Protein AF-D1QS39-F1 (afdb_monomer_lite)

Structure (mmCIF, N/CA/C/O backbone):
data_AF-D1QS39-F1
#
_entry.id   AF-D1QS39-F1
#
loop_
_atom_site.group_PDB
_atom_site.id
_atom_site.type_symbol
_atom_site.label_atom_id
_atom_site.label_alt_id
_atom_site.label_comp_id
_atom_site.label_asym_id
_atom_site.label_entity_id
_atom_site.label_seq_id
_atom_site.pdbx_PDB_ins_code
_atom_site.Cartn_x
_atom_site.Cartn_y
_atom_site.Cartn_z
_atom_site.occupancy
_atom_site.B_iso_or_equiv
_atom_site.auth_seq_id
_atom_site.auth_comp_id
_atom_site.auth_asym_id
_atom_site.auth_atom_id
_atom_site.pdbx_PDB_model_num
ATOM 1 N N . MET A 1 1 ? -7.780 5.036 6.860 1.00 96.81 1 MET A N 1
ATOM 2 C CA . MET A 1 1 ? -7.969 4.711 5.436 1.00 96.81 1 MET A CA 1
ATOM 3 C C . MET A 1 1 ? -9.449 4.777 5.094 1.00 96.81 1 MET A C 1
ATOM 5 O O . MET A 1 1 ? -10.276 4.464 5.943 1.00 96.81 1 MET A O 1
ATOM 9 N N . LYS A 1 2 ? -9.779 5.221 3.879 1.00 97.50 2 LYS A N 1
ATOM 10 C CA . LYS A 1 2 ? -11.139 5.132 3.326 1.00 97.50 2 LYS A CA 1
ATOM 11 C C . LYS A 1 2 ? -11.278 3.816 2.555 1.00 97.50 2 LYS A C 1
ATOM 13 O O . LYS A 1 2 ? -10.261 3.265 2.140 1.00 97.50 2 LYS A O 1
ATOM 18 N N . VAL A 1 3 ? -12.511 3.352 2.348 1.00 98.31 3 VAL A N 1
ATOM 19 C CA . VAL A 1 3 ? -12.786 2.278 1.378 1.00 98.31 3 VAL A CA 1
ATOM 20 C C . VAL A 1 3 ? -12.295 2.725 0.003 1.00 98.31 3 VAL A C 1
ATOM 22 O O . VAL A 1 3 ? -12.525 3.872 -0.387 1.00 98.31 3 VAL A O 1
ATOM 25 N N . GLY A 1 4 ? -11.611 1.835 -0.711 1.00 98.25 4 GLY A N 1
ATOM 26 C CA . GLY A 1 4 ? -11.048 2.132 -2.023 1.00 98.25 4 GLY A CA 1
ATOM 27 C C . GLY A 1 4 ? -9.748 1.387 -2.287 1.00 98.25 4 GLY A C 1
ATOM 28 O O . GLY A 1 4 ? -9.500 0.319 -1.730 1.00 98.25 4 GLY A O 1
ATOM 29 N N . GLU A 1 5 ? -8.930 1.962 -3.158 1.00 97.69 5 GLU A N 1
ATOM 30 C CA . GLU A 1 5 ? -7.658 1.384 -3.580 1.00 97.69 5 GLU A CA 1
ATOM 31 C C . GLU A 1 5 ? -6.485 2.024 -2.835 1.00 97.69 5 GLU A C 1
ATOM 33 O O . GLU A 1 5 ? -6.495 3.221 -2.539 1.00 97.69 5 GLU A O 1
ATOM 38 N N . LEU A 1 6 ? -5.447 1.233 -2.579 1.00 97.12 6 LEU A N 1
ATOM 39 C CA . LEU A 1 6 ? -4.209 1.690 -1.965 1.00 97.12 6 LEU A CA 1
ATOM 40 C C . LEU A 1 6 ? -3.004 1.237 -2.796 1.00 97.12 6 LEU A C 1
ATOM 42 O O . LEU A 1 6 ? -2.878 0.066 -3.150 1.00 97.12 6 LEU A O 1
ATOM 46 N N . LYS A 1 7 ? -2.121 2.195 -3.078 1.00 96.56 7 LYS A N 1
ATOM 47 C CA . LYS A 1 7 ? -0.724 2.043 -3.508 1.00 96.56 7 LYS A CA 1
ATOM 48 C C . LYS A 1 7 ? 0.027 3.324 -3.133 1.00 96.56 7 LYS A C 1
ATOM 50 O O . LYS A 1 7 ? -0.609 4.355 -2.903 1.00 96.56 7 LYS A O 1
ATOM 55 N N . PHE A 1 8 ? 1.355 3.284 -3.082 1.00 95.19 8 PHE A N 1
ATOM 56 C CA . PHE A 1 8 ? 2.167 4.427 -2.647 1.00 95.19 8 PHE A CA 1
ATOM 57 C C . PHE A 1 8 ? 3.127 4.890 -3.736 1.00 95.19 8 PHE A C 1
ATOM 59 O O . PHE A 1 8 ? 3.632 4.087 -4.519 1.00 95.19 8 PHE A O 1
ATOM 66 N N . THR A 1 9 ? 3.431 6.185 -3.754 1.00 95.56 9 THR A N 1
ATOM 67 C CA . THR A 1 9 ? 4.586 6.702 -4.488 1.00 95.56 9 THR A CA 1
ATOM 68 C C . THR A 1 9 ? 5.827 6.639 -3.590 1.00 95.56 9 THR A C 1
ATOM 70 O O . THR A 1 9 ? 5.729 6.908 -2.392 1.00 95.56 9 THR A O 1
ATOM 73 N N . PRO A 1 10 ? 7.012 6.318 -4.132 1.00 92.56 10 PRO A N 1
ATOM 74 C CA . PRO A 1 10 ? 8.261 6.326 -3.373 1.00 92.56 10 PRO A CA 1
ATOM 75 C C . PRO A 1 10 ? 8.785 7.743 -3.110 1.00 92.56 10 PRO A C 1
ATOM 77 O O . PRO A 1 10 ? 9.691 7.934 -2.304 1.00 92.56 10 PRO A O 1
ATOM 80 N N . ASN A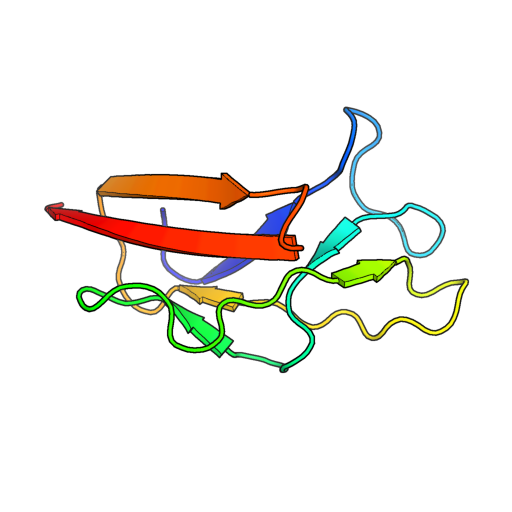 1 11 ? 8.240 8.744 -3.803 1.00 91.75 11 ASN A N 1
ATOM 81 C CA . ASN A 1 11 ? 8.639 10.142 -3.719 1.00 91.75 11 ASN A CA 1
ATOM 82 C C . ASN A 1 11 ? 7.422 11.067 -3.942 1.00 91.75 11 ASN A C 1
ATOM 84 O O . ASN A 1 11 ? 6.286 10.614 -4.102 1.00 91.75 11 ASN A O 1
ATOM 88 N N . LYS A 1 12 ? 7.658 12.383 -3.958 1.00 92.94 12 LYS A N 1
ATOM 89 C CA . LYS A 1 12 ? 6.615 13.409 -4.136 1.00 92.94 12 LYS A CA 1
ATOM 90 C C . LYS A 1 12 ? 6.207 13.643 -5.598 1.00 92.94 12 LYS A C 1
ATOM 92 O O . LYS A 1 12 ? 5.488 14.595 -5.876 1.00 92.94 12 LYS A O 1
ATOM 97 N N . GLU A 1 13 ? 6.648 12.810 -6.538 1.00 92.62 13 GLU A N 1
ATOM 98 C CA . GLU A 1 13 ? 6.416 13.046 -7.968 1.00 92.62 13 GLU A CA 1
ATOM 99 C C . GLU A 1 13 ? 5.031 12.583 -8.445 1.00 92.62 13 GLU A C 1
ATOM 101 O O . GLU A 1 13 ? 4.643 12.898 -9.569 1.00 92.62 13 GLU A O 1
ATOM 106 N N . GLY A 1 14 ? 4.262 11.869 -7.623 1.00 93.25 14 GLY A N 1
ATOM 107 C CA . GLY A 1 14 ? 2.900 11.444 -7.963 1.00 93.25 14 GLY A CA 1
ATOM 108 C C . GLY A 1 14 ? 2.829 10.187 -8.843 1.00 93.25 14 GLY A C 1
ATOM 109 O O . GLY A 1 14 ? 3.816 9.479 -9.038 1.00 93.25 14 GLY A O 1
ATOM 110 N N . PHE A 1 15 ? 1.631 9.894 -9.358 1.00 94.25 15 PHE A N 1
ATOM 111 C CA . PHE A 1 15 ? 1.334 8.673 -10.116 1.00 94.25 15 PHE A CA 1
ATOM 112 C C . PHE A 1 15 ? 1.335 8.926 -11.631 1.00 94.25 15 PHE A C 1
ATOM 114 O O . PHE A 1 15 ? 0.588 9.767 -12.123 1.00 94.25 15 PHE A O 1
ATOM 121 N N . SER A 1 16 ? 2.144 8.172 -12.377 1.00 95.38 16 SER A N 1
ATOM 122 C CA . SER A 1 16 ? 2.091 8.071 -13.843 1.00 95.38 16 SER A CA 1
ATOM 123 C C . SER A 1 16 ? 2.681 6.736 -14.288 1.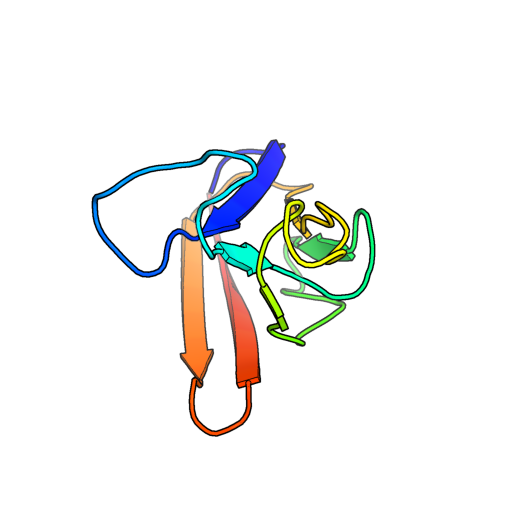00 95.38 16 SER A C 1
ATOM 125 O O . SER A 1 16 ? 3.520 6.191 -13.574 1.00 95.38 16 SER A O 1
ATOM 127 N N . ALA A 1 17 ? 2.309 6.242 -15.472 1.00 94.62 17 ALA A N 1
ATOM 128 C CA . ALA A 1 17 ? 2.768 4.948 -15.997 1.00 94.62 17 ALA A CA 1
ATOM 129 C C . ALA A 1 17 ? 4.305 4.790 -16.026 1.00 94.62 17 ALA A C 1
ATOM 131 O O . ALA A 1 17 ? 4.839 3.689 -15.908 1.00 94.62 17 ALA A O 1
ATOM 132 N N . SER A 1 18 ? 5.036 5.899 -16.162 1.00 95.62 18 SER A N 1
ATOM 133 C CA . SER A 1 18 ? 6.502 5.941 -16.164 1.00 95.62 18 SER A CA 1
ATOM 134 C C . SER A 1 18 ? 7.153 5.989 -14.776 1.00 95.62 18 SER A C 1
ATOM 136 O O . SER A 1 18 ? 8.353 5.734 -14.672 1.00 95.62 18 SER A O 1
ATOM 138 N N . LYS A 1 19 ? 6.404 6.311 -13.715 1.00 95.88 19 LYS A N 1
ATOM 139 C CA . LYS A 1 19 ? 6.936 6.510 -12.360 1.00 95.88 19 LYS A CA 1
ATOM 140 C C . LYS A 1 19 ? 6.834 5.236 -11.524 1.00 95.88 19 LYS A C 1
ATOM 142 O O . LYS A 1 19 ? 5.862 4.497 -11.669 1.00 95.88 19 LYS A O 1
ATOM 147 N N . PRO A 1 20 ? 7.814 4.975 -10.647 1.00 95.44 20 PRO A N 1
ATOM 148 C CA . PRO A 1 20 ? 7.767 3.823 -9.761 1.00 95.44 20 PRO A CA 1
ATOM 149 C C . PRO A 1 20 ? 6.700 3.980 -8.673 1.00 95.44 20 PRO A C 1
ATOM 151 O O . PRO A 1 20 ? 6.451 5.089 -8.197 1.00 95.44 20 PRO A O 1
ATOM 154 N N . TRP A 1 21 ? 6.138 2.860 -8.224 1.00 96.31 21 TRP A N 1
ATOM 155 C CA . TRP A 1 21 ? 5.194 2.763 -7.108 1.00 96.31 21 TRP A CA 1
ATOM 156 C C . TRP A 1 21 ? 5.574 1.621 -6.168 1.00 96.31 21 TRP A C 1
ATOM 158 O O . TRP A 1 21 ? 6.255 0.684 -6.578 1.00 96.31 21 TRP A O 1
ATOM 168 N N . PHE A 1 22 ? 5.079 1.684 -4.932 1.00 96.88 22 PHE A N 1
ATOM 169 C CA . PHE A 1 22 ? 4.981 0.537 -4.033 1.00 96.88 22 PHE A CA 1
ATOM 170 C C . PHE A 1 22 ? 3.558 -0.015 -4.084 1.00 96.88 22 PHE A C 1
ATOM 172 O O . PHE A 1 22 ? 2.595 0.693 -3.760 1.00 96.88 22 PHE A O 1
ATOM 179 N N . LEU A 1 23 ? 3.437 -1.263 -4.523 1.00 97.25 23 LEU A N 1
ATOM 180 C CA . LEU A 1 23 ? 2.174 -1.921 -4.848 1.00 97.25 23 LEU A CA 1
ATOM 181 C C . LEU A 1 23 ? 2.202 -3.400 -4.437 1.00 97.25 23 LEU A C 1
ATOM 183 O O . LEU A 1 23 ? 3.259 -3.907 -4.076 1.00 97.25 23 LEU A O 1
ATOM 187 N N . THR A 1 24 ? 1.065 -4.092 -4.486 1.00 97.69 24 THR A N 1
ATOM 188 C CA . THR A 1 24 ? 1.009 -5.544 -4.229 1.00 97.69 24 THR A CA 1
ATOM 189 C C . THR A 1 24 ? 1.170 -6.324 -5.519 1.00 97.69 24 THR A C 1
ATOM 191 O O . THR A 1 24 ? 0.633 -5.953 -6.557 1.00 97.69 24 THR A O 1
ATOM 194 N N . LYS A 1 25 ? 1.823 -7.478 -5.467 1.00 96.12 25 LYS A N 1
ATOM 195 C CA . LYS A 1 25 ? 1.865 -8.426 -6.579 1.00 96.12 25 LYS A CA 1
ATOM 196 C C . LYS A 1 25 ? 0.481 -8.949 -6.963 1.00 96.12 25 LYS A C 1
ATOM 198 O O . LYS A 1 25 ? 0.308 -9.343 -8.113 1.00 96.12 25 LYS A O 1
ATOM 203 N N . THR A 1 26 ? -0.499 -8.943 -6.058 1.00 97.56 26 THR A N 1
ATOM 204 C CA . THR A 1 26 ? -1.821 -9.551 -6.279 1.00 97.56 26 THR A CA 1
ATOM 205 C C . THR A 1 26 ? -2.905 -8.494 -6.479 1.00 97.56 26 THR A C 1
ATOM 207 O O . THR A 1 26 ? -3.182 -7.694 -5.589 1.00 97.56 26 THR A O 1
ATOM 210 N N . ALA A 1 27 ? -3.570 -8.507 -7.638 1.00 97.75 27 ALA A N 1
ATOM 211 C CA . ALA A 1 27 ? -4.679 -7.596 -7.920 1.00 97.75 27 ALA A CA 1
ATOM 212 C C . ALA A 1 27 ? -5.804 -7.729 -6.878 1.00 97.75 27 ALA A C 1
ATOM 214 O O . ALA A 1 27 ? -6.246 -8.837 -6.576 1.00 97.75 27 ALA A O 1
ATOM 215 N N . ASN A 1 28 ? -6.306 -6.596 -6.378 1.00 97.62 28 ASN A N 1
ATOM 216 C CA . ASN A 1 28 ? -7.402 -6.521 -5.407 1.00 97.62 28 ASN A CA 1
ATOM 217 C C . ASN A 1 28 ? -7.129 -7.228 -4.066 1.00 97.62 28 ASN A C 1
ATOM 219 O O . ASN A 1 28 ? -8.082 -7.613 -3.384 1.00 97.62 28 ASN A O 1
ATOM 223 N N . ALA A 1 29 ? -5.862 -7.388 -3.664 1.00 97.75 29 ALA A N 1
ATOM 224 C CA . ALA A 1 29 ? -5.515 -7.940 -2.356 1.00 97.75 29 ALA A CA 1
ATOM 225 C C . ALA A 1 29 ? -6.218 -7.173 -1.226 1.00 97.75 29 ALA A C 1
ATOM 227 O O . ALA A 1 29 ? -6.191 -5.944 -1.185 1.00 97.75 29 ALA A O 1
ATOM 228 N N . VAL A 1 30 ? -6.863 -7.887 -0.307 1.00 98.38 30 VAL A N 1
ATOM 229 C CA . VAL A 1 30 ? -7.753 -7.266 0.681 1.00 98.38 30 VAL A CA 1
ATOM 230 C C . VAL A 1 30 ? -6.970 -6.648 1.839 1.00 98.38 30 VAL A C 1
ATOM 232 O O . VAL A 1 30 ? -6.020 -7.244 2.356 1.00 98.38 30 VAL A O 1
ATOM 235 N N . ILE A 1 31 ? -7.421 -5.464 2.261 1.00 98.50 31 ILE A N 1
ATOM 236 C CA . ILE A 1 31 ? -7.161 -4.909 3.589 1.00 98.50 31 ILE A CA 1
ATOM 237 C C . ILE A 1 31 ? -8.506 -4.662 4.280 1.00 98.50 31 ILE A C 1
ATOM 239 O O . ILE A 1 31 ? -9.341 -3.910 3.770 1.00 98.50 31 ILE A O 1
ATOM 243 N N . ASP A 1 32 ? -8.711 -5.275 5.441 1.00 98.31 32 ASP A N 1
ATOM 244 C CA . ASP A 1 32 ? -9.926 -5.132 6.246 1.00 98.31 32 ASP A CA 1
ATOM 245 C C . ASP A 1 32 ? -9.596 -4.996 7.743 1.00 98.31 32 ASP A C 1
ATOM 247 O O . ASP A 1 32 ? -8.496 -4.580 8.108 1.00 98.31 32 ASP A O 1
ATOM 251 N N . ILE A 1 33 ? -10.555 -5.266 8.632 1.00 98.12 33 ILE A N 1
ATOM 252 C CA . ILE A 1 33 ? -10.340 -5.181 10.086 1.00 98.12 33 ILE A CA 1
ATOM 253 C C . ILE A 1 33 ? -9.343 -6.220 10.627 1.00 98.12 33 ILE A C 1
ATOM 255 O O . ILE A 1 33 ? -8.794 -6.023 11.707 1.00 98.12 33 ILE A O 1
ATOM 259 N N . HIS A 1 34 ? -9.095 -7.305 9.894 1.00 98.19 34 HIS A N 1
ATOM 260 C CA . HIS A 1 34 ? -8.134 -8.357 10.223 1.00 98.19 34 HIS A CA 1
ATOM 261 C C . HIS A 1 34 ? -6.721 -8.049 9.707 1.00 98.19 34 HIS A C 1
ATOM 263 O O . HIS A 1 34 ? -5.794 -8.817 9.956 1.00 98.19 34 HIS A O 1
ATOM 269 N N . GLY A 1 35 ? -6.536 -6.912 9.031 1.00 97.25 35 GLY A N 1
ATOM 270 C CA . GLY A 1 35 ? -5.254 -6.465 8.509 1.00 97.25 3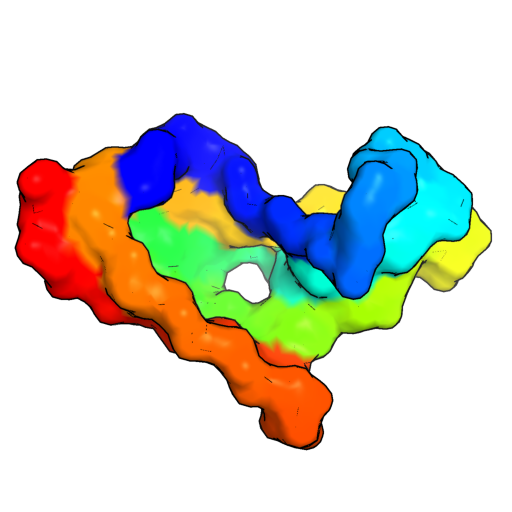5 GLY A CA 1
ATOM 271 C C . GLY A 1 35 ? -5.125 -6.713 7.013 1.00 97.25 35 GLY A C 1
ATOM 272 O O . GLY A 1 35 ? -6.079 -6.525 6.261 1.00 97.25 35 GLY A O 1
ATOM 273 N N . ILE A 1 36 ? -3.918 -7.062 6.571 1.00 97.69 36 ILE A N 1
ATOM 274 C CA . ILE A 1 36 ? -3.570 -7.237 5.158 1.00 97.69 36 ILE A CA 1
ATOM 275 C C . ILE A 1 36 ? -3.401 -8.721 4.820 1.00 97.69 36 ILE A C 1
ATOM 277 O O . ILE A 1 36 ? -2.674 -9.435 5.504 1.00 97.69 36 ILE A O 1
ATOM 281 N N . PHE A 1 37 ? -4.068 -9.183 3.761 1.00 96.88 37 PHE A N 1
ATOM 282 C CA . PHE A 1 37 ? -4.064 -10.602 3.372 1.00 96.88 37 PHE A CA 1
ATOM 283 C C . PHE A 1 37 ? -2.895 -10.978 2.460 1.00 96.88 37 PHE A C 1
ATOM 285 O O . PHE A 1 37 ? -2.471 -12.130 2.442 1.00 96.88 37 PHE A O 1
ATOM 292 N N . VAL A 1 38 ? -2.380 -10.011 1.697 1.00 98.00 38 VAL A N 1
ATOM 293 C CA . VAL A 1 38 ? -1.194 -10.184 0.853 1.00 98.00 38 VAL A CA 1
ATOM 294 C C . VAL A 1 38 ? -0.207 -9.089 1.222 1.00 98.00 38 VAL A C 1
ATOM 296 O O . VAL A 1 38 ? -0.432 -7.915 0.925 1.00 98.00 38 VAL A O 1
ATOM 299 N N . ASP A 1 39 ? 0.842 -9.484 1.936 1.00 97.81 39 ASP A N 1
ATOM 300 C CA . ASP A 1 39 ? 1.762 -8.580 2.623 1.00 97.81 39 ASP A CA 1
ATOM 301 C C . ASP A 1 39 ? 2.954 -8.152 1.767 1.00 97.81 39 ASP A C 1
ATOM 303 O O . ASP A 1 39 ? 3.834 -7.468 2.272 1.00 97.81 39 ASP A O 1
ATOM 307 N N . ASP A 1 40 ? 3.008 -8.537 0.496 1.00 97.69 40 ASP A N 1
ATOM 308 C CA . ASP A 1 40 ? 4.152 -8.294 -0.373 1.00 97.69 40 ASP A CA 1
ATOM 309 C C . ASP A 1 40 ? 4.214 -6.845 -0.878 1.00 97.69 40 ASP A C 1
ATOM 311 O O . ASP A 1 40 ? 3.192 -6.238 -1.186 1.00 97.69 40 ASP A O 1
ATOM 315 N N . ILE A 1 41 ? 5.421 -6.300 -1.019 1.00 97.31 41 ILE A N 1
ATOM 316 C CA . ILE A 1 41 ? 5.650 -5.020 -1.691 1.00 97.31 41 ILE A CA 1
ATOM 317 C C . ILE A 1 41 ? 6.468 -5.240 -2.959 1.00 97.31 41 ILE A C 1
ATOM 319 O O . ILE A 1 41 ? 7.621 -5.675 -2.932 1.00 97.31 41 ILE A O 1
ATOM 323 N N . VAL A 1 42 ? 5.891 -4.824 -4.079 1.00 96.81 42 VAL A N 1
ATOM 324 C CA . VAL A 1 42 ? 6.553 -4.690 -5.372 1.00 96.81 42 VAL A CA 1
ATOM 325 C C . VAL A 1 42 ? 6.920 -3.228 -5.596 1.00 96.81 42 VAL A C 1
ATOM 327 O O . VAL A 1 42 ? 6.094 -2.335 -5.409 1.00 96.81 42 VAL A O 1
ATOM 330 N N . TYR A 1 43 ? 8.157 -2.994 -6.037 1.00 96.06 43 TYR A N 1
ATOM 331 C CA . TYR A 1 43 ? 8.605 -1.714 -6.579 1.00 96.06 43 TYR A CA 1
ATOM 332 C C . TYR A 1 43 ? 8.652 -1.803 -8.103 1.00 96.06 43 TYR A C 1
ATOM 334 O O . TYR A 1 43 ? 9.431 -2.582 -8.654 1.00 96.06 43 TYR A O 1
ATOM 342 N N . GLY A 1 44 ? 7.834 -1.016 -8.796 1.00 95.56 44 GLY A N 1
ATOM 343 C CA . GLY A 1 44 ? 7.767 -1.090 -10.253 1.00 95.56 44 GLY A CA 1
ATOM 344 C C . GLY A 1 44 ? 6.899 -0.015 -10.890 1.00 95.56 44 GLY A C 1
ATOM 345 O O . GLY A 1 44 ? 6.342 0.834 -10.198 1.00 95.56 44 GLY A O 1
ATOM 346 N N . SER A 1 45 ? 6.821 -0.037 -12.218 1.00 96.75 45 SER A N 1
ATOM 347 C CA . SER A 1 45 ? 6.010 0.884 -13.019 1.00 96.75 45 SER A CA 1
ATOM 348 C C . SER A 1 45 ? 5.413 0.171 -14.232 1.00 96.75 45 SER A C 1
ATOM 350 O O . SER A 1 45 ? 5.990 -0.802 -14.730 1.00 96.75 45 SER A O 1
ATOM 352 N N . GLU A 1 46 ? 4.286 0.671 -14.744 1.00 96.19 46 GLU A N 1
ATOM 353 C CA . GLU A 1 46 ? 3.646 0.126 -15.954 1.00 96.19 46 GLU A CA 1
ATOM 354 C C . GLU A 1 46 ? 4.588 0.158 -17.160 1.00 96.19 46 GLU A C 1
ATOM 356 O O . GLU A 1 46 ? 4.691 -0.820 -17.895 1.00 96.19 46 GLU A O 1
ATOM 361 N N . ALA A 1 47 ? 5.353 1.242 -17.323 1.00 96.88 47 ALA A N 1
ATOM 362 C CA . ALA A 1 47 ? 6.338 1.382 -18.396 1.00 96.88 47 ALA A CA 1
ATOM 363 C C . ALA A 1 47 ? 7.448 0.314 -18.350 1.00 96.88 47 ALA A C 1
ATOM 365 O O . ALA A 1 47 ? 8.131 0.097 -19.346 1.00 96.88 47 ALA A O 1
ATOM 366 N N . LYS A 1 48 ? 7.635 -0.354 -17.203 1.00 96.25 48 LYS A N 1
ATOM 367 C CA . LYS A 1 48 ? 8.563 -1.480 -17.016 1.00 96.25 48 LYS A CA 1
ATOM 368 C C . LYS A 1 48 ? 7.846 -2.835 -16.946 1.00 96.25 48 LYS A C 1
ATOM 370 O O . LYS A 1 48 ? 8.444 -3.819 -16.522 1.00 96.25 48 LYS A O 1
ATOM 375 N N . GLY A 1 49 ? 6.570 -2.890 -17.328 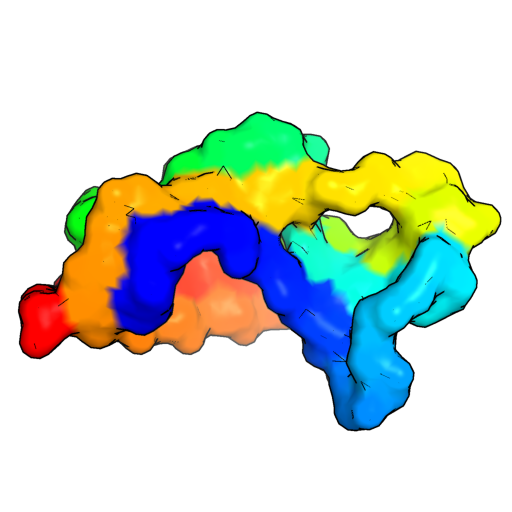1.00 96.56 49 GLY A N 1
ATOM 376 C CA . GLY A 1 49 ? 5.764 -4.110 -17.346 1.00 96.56 49 GLY A CA 1
ATOM 377 C C . GLY A 1 49 ? 5.249 -4.557 -15.978 1.00 96.56 49 GLY A C 1
ATOM 378 O O . GLY A 1 49 ? 4.782 -5.684 -15.853 1.00 96.56 49 GLY A O 1
ATOM 379 N N . THR A 1 50 ? 5.330 -3.713 -14.942 1.00 96.88 50 THR A N 1
ATOM 380 C CA . THR A 1 50 ? 4.717 -4.025 -13.642 1.00 96.88 50 THR A CA 1
ATOM 381 C C . THR A 1 50 ? 3.212 -3.747 -13.713 1.00 96.88 50 THR A C 1
ATOM 383 O O . THR A 1 50 ? 2.846 -2.602 -13.983 1.00 96.88 50 THR A O 1
ATOM 386 N N . PRO A 1 51 ? 2.332 -4.738 -13.472 1.00 96.12 51 PRO A N 1
ATOM 387 C CA . PRO A 1 51 ? 0.888 -4.508 -13.454 1.00 96.12 51 PRO A CA 1
ATOM 388 C C . PRO A 1 51 ? 0.484 -3.508 -12.361 1.00 96.12 51 PRO A C 1
ATOM 390 O O . PRO A 1 51 ? 1.044 -3.548 -11.263 1.00 96.12 51 PRO A O 1
ATOM 393 N N . ASP A 1 52 ? -0.513 -2.652 -12.623 1.00 96.19 52 ASP A N 1
ATOM 394 C CA . ASP A 1 52 ? -1.055 -1.699 -11.634 1.00 96.19 52 ASP A CA 1
ATOM 395 C C . ASP A 1 52 ? -1.978 -2.380 -10.605 1.00 96.19 52 ASP A C 1
ATOM 397 O O . ASP A 1 52 ? -3.156 -2.053 -10.449 1.00 96.19 52 ASP A O 1
ATOM 401 N N . ASN A 1 53 ? -1.438 -3.381 -9.916 1.00 97.50 53 ASN A N 1
ATOM 402 C CA . ASN A 1 53 ? -2.141 -4.121 -8.883 1.00 97.50 53 ASN A CA 1
ATOM 403 C C . ASN A 1 53 ? -2.190 -3.302 -7.594 1.00 97.50 53 ASN A C 1
ATOM 405 O O . ASN A 1 53 ? -1.193 -2.738 -7.155 1.00 97.50 53 ASN A O 1
ATOM 409 N N . LYS A 1 54 ? -3.358 -3.243 -6.957 1.00 97.69 54 LYS A N 1
ATOM 410 C CA . LYS A 1 54 ? -3.580 -2.429 -5.758 1.00 97.69 54 LYS A CA 1
ATOM 411 C C . LYS A 1 54 ? -4.220 -3.252 -4.666 1.00 97.69 54 LYS A C 1
ATOM 413 O O . LYS A 1 54 ? -4.990 -4.177 -4.942 1.00 97.69 54 LYS A O 1
ATOM 418 N N . TRP A 1 55 ? -3.952 -2.853 -3.429 1.00 98.50 55 TRP A N 1
ATOM 419 C CA . TRP A 1 55 ? -4.750 -3.335 -2.318 1.00 98.50 55 TRP A CA 1
ATOM 420 C C . TRP A 1 55 ? -6.134 -2.700 -2.363 1.00 98.50 55 TRP A C 1
ATOM 422 O O . TRP A 1 55 ? -6.279 -1.517 -2.679 1.00 98.50 55 TRP A O 1
ATOM 432 N N . LYS A 1 56 ? -7.143 -3.481 -1.997 1.00 98.62 56 LYS A N 1
ATOM 433 C CA . LYS A 1 56 ? -8.525 -3.053 -1.842 1.00 98.62 56 LYS A CA 1
ATOM 434 C C . LYS A 1 56 ? -8.849 -2.951 -0.357 1.00 98.62 56 LYS A C 1
ATOM 436 O O . LYS A 1 56 ? -8.999 -3.962 0.327 1.00 98.62 56 LYS A O 1
ATOM 441 N N . VAL A 1 57 ? -8.986 -1.724 0.131 1.00 98.50 57 VAL A N 1
ATOM 442 C CA . VAL A 1 57 ? -9.470 -1.443 1.483 1.00 98.50 57 VAL A CA 1
ATOM 443 C C . VAL A 1 57 ? -10.985 -1.629 1.490 1.00 98.50 57 VAL A C 1
ATOM 445 O O . VAL A 1 57 ? -11.703 -0.874 0.831 1.00 98.50 57 VAL A O 1
ATOM 448 N N . THR A 1 58 ? -11.484 -2.631 2.213 1.00 98.44 58 THR A N 1
ATOM 449 C CA . THR A 1 58 ? -12.920 -2.973 2.254 1.00 98.44 58 THR A CA 1
ATOM 450 C C . THR A 1 58 ? -13.648 -2.357 3.448 1.00 98.44 58 THR A C 1
ATOM 452 O O . THR A 1 58 ? -14.869 -2.208 3.403 1.00 98.44 58 THR A O 1
ATOM 455 N N . LYS A 1 59 ? -12.916 -1.923 4.483 1.00 98.25 59 LYS A N 1
ATOM 456 C CA . LYS A 1 59 ? -13.452 -1.218 5.655 1.00 98.25 59 LYS A CA 1
ATOM 457 C C . LYS A 1 59 ? -12.720 0.107 5.876 1.00 98.25 59 LYS A C 1
ATOM 459 O O . LYS A 1 59 ? -11.495 0.164 5.918 1.00 98.25 59 LYS A O 1
ATOM 464 N N . ALA A 1 60 ? -13.480 1.191 6.018 1.00 98.31 60 ALA A N 1
ATOM 465 C CA . ALA A 1 60 ? -12.929 2.479 6.429 1.00 98.31 60 ALA A CA 1
ATOM 466 C C . ALA A 1 60 ? -12.646 2.501 7.940 1.00 98.31 60 ALA A C 1
ATOM 468 O O . ALA A 1 60 ? -13.369 1.881 8.714 1.00 98.31 60 ALA A O 1
ATOM 469 N N . GLY A 1 61 ? -11.626 3.259 8.342 1.00 97.88 61 GLY A N 1
ATOM 470 C CA . GLY A 1 61 ? -11.287 3.509 9.746 1.00 97.88 61 GLY A CA 1
ATOM 471 C C . GLY A 1 61 ? -9.830 3.921 9.926 1.00 97.88 61 GLY A C 1
ATOM 472 O O . GLY A 1 61 ? -9.128 4.223 8.955 1.00 97.88 61 GLY A O 1
ATOM 473 N N . LYS A 1 62 ? -9.347 3.951 11.160 1.00 98.56 62 LYS A N 1
ATOM 474 C CA . LYS A 1 62 ? -7.953 4.220 11.513 1.00 98.56 62 LYS A CA 1
ATOM 475 C C . LYS A 1 62 ? -7.128 2.942 11.419 1.00 98.56 62 LYS A C 1
ATOM 477 O O . LYS A 1 62 ? -7.521 1.885 11.900 1.00 98.56 62 LYS A O 1
ATOM 482 N N . TYR A 1 63 ? -5.962 3.065 10.798 1.00 98.56 63 TYR A N 1
ATOM 483 C CA . TYR A 1 63 ? -5.020 1.968 10.629 1.00 98.56 63 TYR A CA 1
ATOM 484 C C . TYR A 1 63 ? -3.612 2.453 10.924 1.00 98.56 63 TYR A C 1
ATOM 486 O O . TYR A 1 63 ? -3.244 3.556 10.512 1.00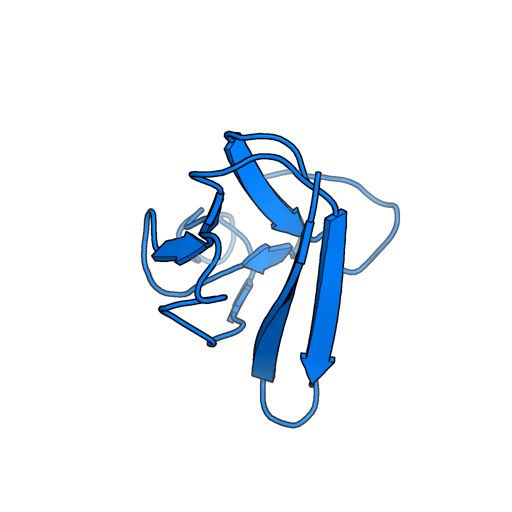 98.56 63 TYR A O 1
ATOM 494 N N . LYS A 1 64 ? -2.814 1.602 11.564 1.00 98.31 64 LYS A N 1
ATOM 495 C CA . LYS A 1 64 ? -1.360 1.737 11.579 1.00 98.31 64 LYS A CA 1
ATOM 496 C C . LYS A 1 64 ? -0.795 0.873 10.460 1.00 98.31 64 LYS A C 1
ATOM 498 O O . LYS A 1 64 ? -1.027 -0.334 10.431 1.00 98.31 64 LYS A O 1
ATOM 503 N N . LEU A 1 65 ? -0.077 1.502 9.535 1.00 97.50 65 LEU A N 1
ATOM 504 C CA . LEU A 1 65 ? 0.642 0.803 8.476 1.00 97.50 65 LEU A CA 1
ATOM 505 C C . LEU A 1 65 ? 2.123 0.737 8.839 1.00 97.50 65 LEU A C 1
ATOM 507 O O . LEU A 1 65 ? 2.717 1.758 9.185 1.00 97.50 65 LEU A O 1
ATOM 511 N N . THR A 1 66 ? 2.708 -0.453 8.745 1.00 97.62 66 THR A N 1
ATOM 512 C CA . THR A 1 66 ? 4.152 -0.660 8.903 1.00 97.62 66 THR A CA 1
ATOM 513 C C . THR A 1 66 ? 4.707 -1.175 7.589 1.00 97.62 66 THR A C 1
ATOM 515 O O . THR A 1 66 ? 4.220 -2.178 7.074 1.00 97.62 66 THR A O 1
ATOM 518 N N . ILE A 1 67 ? 5.709 -0.484 7.052 1.00 95.44 67 ILE A N 1
ATOM 519 C CA . ILE A 1 67 ? 6.354 -0.815 5.782 1.00 95.44 67 ILE A CA 1
ATOM 520 C C . ILE A 1 67 ? 7.788 -1.236 6.094 1.00 95.44 67 ILE A C 1
ATOM 522 O O . ILE A 1 67 ? 8.582 -0.425 6.569 1.00 95.44 67 ILE A O 1
ATOM 526 N N . ASP A 1 68 ? 8.105 -2.499 5.833 1.00 96.56 68 ASP A N 1
ATOM 527 C CA . ASP A 1 68 ? 9.452 -3.046 5.928 1.00 96.56 68 ASP A CA 1
ATOM 528 C C . ASP A 1 68 ? 10.049 -3.132 4.522 1.00 96.56 68 ASP A C 1
ATOM 530 O O . ASP A 1 68 ? 9.751 -4.038 3.741 1.00 96.56 68 ASP A O 1
ATOM 534 N N . MET A 1 69 ? 10.894 -2.156 4.197 1.00 92.19 69 MET A N 1
ATOM 535 C CA . MET A 1 69 ? 11.558 -2.081 2.897 1.00 92.19 69 MET A CA 1
ATOM 536 C C . MET A 1 69 ? 12.739 -3.041 2.765 1.00 92.19 69 MET A C 1
ATOM 538 O O . MET A 1 69 ? 13.195 -3.267 1.652 1.00 92.19 69 MET A O 1
ATOM 542 N N . THR A 1 70 ? 13.234 -3.620 3.860 1.00 95.69 70 THR A N 1
ATOM 543 C CA . THR A 1 70 ? 14.284 -4.643 3.808 1.00 95.69 70 THR A CA 1
ATOM 544 C C . THR A 1 70 ? 13.678 -5.999 3.465 1.00 95.69 70 THR A C 1
ATOM 546 O O . THR A 1 70 ? 14.202 -6.710 2.612 1.00 95.69 70 THR A O 1
ATOM 549 N N . ALA A 1 71 ? 12.544 -6.338 4.079 1.00 97.38 71 ALA A N 1
ATOM 550 C CA . ALA A 1 71 ? 11.817 -7.577 3.809 1.00 97.38 71 ALA A CA 1
ATOM 551 C C . ALA A 1 71 ? 10.828 -7.473 2.635 1.00 97.38 71 ALA A C 1
ATOM 553 O O . ALA A 1 71 ? 10.253 -8.487 2.244 1.00 97.38 71 ALA A O 1
ATOM 554 N N . HIS A 1 72 ? 10.615 -6.266 2.099 1.00 96.69 72 HIS A N 1
ATOM 555 C CA . HIS A 1 72 ? 9.612 -5.966 1.073 1.00 96.69 72 HIS A CA 1
ATOM 556 C C . HIS A 1 72 ? 8.205 -6.397 1.510 1.00 96.69 72 HIS A C 1
ATOM 558 O O . HIS A 1 72 ? 7.490 -7.087 0.780 1.00 96.69 72 HIS A O 1
ATOM 564 N N . LYS A 1 73 ? 7.822 -6.004 2.730 1.00 97.81 73 LYS A N 1
ATOM 565 C CA . LYS A 1 73 ? 6.546 -6.377 3.345 1.00 97.81 73 LYS A CA 1
ATOM 566 C C . LYS A 1 73 ? 5.793 -5.186 3.924 1.00 97.81 73 LYS A C 1
ATOM 568 O O . LYS A 1 73 ? 6.394 -4.227 4.403 1.00 97.81 73 LYS A O 1
ATOM 573 N N . ILE A 1 74 ? 4.469 -5.277 3.945 1.00 98.06 74 ILE A N 1
ATOM 574 C CA . ILE A 1 74 ? 3.566 -4.328 4.600 1.00 98.06 74 ILE A CA 1
ATOM 575 C C . ILE A 1 74 ? 2.698 -5.043 5.638 1.00 98.06 74 ILE A C 1
ATOM 577 O O . ILE A 1 74 ? 2.260 -6.171 5.447 1.00 98.06 74 ILE A O 1
ATOM 581 N N . LYS A 1 75 ? 2.409 -4.362 6.746 1.00 98.25 75 LYS A N 1
ATOM 582 C CA . LYS A 1 75 ? 1.408 -4.775 7.735 1.00 98.25 75 LYS A CA 1
ATOM 583 C C . LYS A 1 75 ? 0.382 -3.671 7.929 1.00 98.25 75 LYS A C 1
ATOM 585 O O . LYS A 1 75 ? 0.735 -2.492 7.900 1.00 98.25 75 LYS A O 1
ATOM 590 N N . ALA A 1 76 ? -0.863 -4.066 8.171 1.00 98.31 76 ALA A N 1
ATOM 591 C CA . ALA A 1 76 ? -1.950 -3.169 8.535 1.00 98.31 76 ALA A CA 1
ATOM 592 C C . ALA A 1 76 ? -2.585 -3.639 9.846 1.00 98.31 76 ALA A C 1
ATOM 594 O O . ALA A 1 76 ? -3.031 -4.778 9.941 1.00 98.31 76 ALA A O 1
ATOM 595 N N . GLU A 1 77 ? -2.632 -2.757 10.839 1.00 98.56 77 GLU A N 1
ATOM 596 C CA . GLU A 1 77 ? -3.294 -2.993 12.124 1.00 98.56 77 GLU A CA 1
ATOM 597 C C . GLU A 1 77 ? -4.516 -2.071 12.215 1.00 98.56 77 GLU A C 1
ATOM 599 O O . GLU A 1 77 ? -4.371 -0.848 12.104 1.00 98.56 77 GLU A O 1
ATOM 604 N N . TYR A 1 78 ? -5.716 -2.638 12.380 1.00 98.50 78 TYR A N 1
ATOM 605 C CA . TYR A 1 78 ? -6.951 -1.865 12.530 1.00 98.50 78 TYR A CA 1
ATOM 606 C C . TYR A 1 78 ? -7.071 -1.301 13.948 1.00 98.50 78 TYR A C 1
ATOM 608 O O . TYR A 1 78 ? -6.939 -2.032 14.926 1.00 98.50 78 TYR A O 1
ATOM 616 N N . LEU A 1 79 ? -7.338 0.002 14.055 1.00 98.56 79 LEU A N 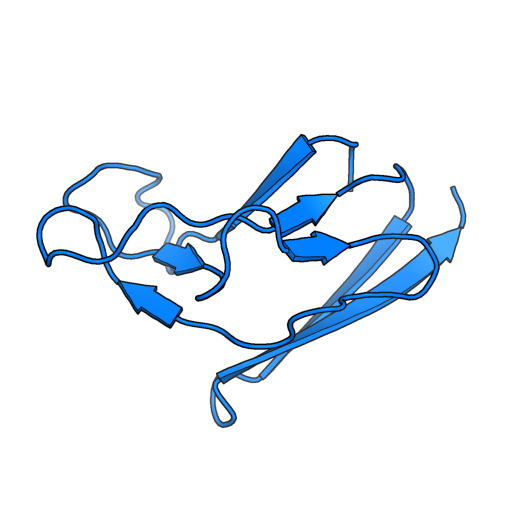1
ATOM 617 C CA . LEU A 1 79 ? -7.385 0.732 15.327 1.00 98.56 79 LEU A CA 1
ATOM 618 C C . LEU A 1 79 ? -8.798 1.212 15.700 1.00 98.56 79 LEU A C 1
ATOM 620 O O . LEU A 1 79 ? -8.954 1.919 16.694 1.00 98.56 79 LEU A O 1
ATOM 624 N N . GLY A 1 80 ? -9.816 0.861 14.910 1.00 97.00 80 GLY A N 1
ATOM 625 C CA . GLY A 1 80 ? -11.187 1.357 15.065 1.00 97.00 80 GLY A CA 1
ATOM 626 C C . GLY A 1 80 ? -11.554 2.435 14.046 1.00 97.00 80 GLY A C 1
ATOM 627 O O . GLY A 1 80 ? -10.777 2.737 13.141 1.00 97.00 80 GLY A O 1
ATOM 628 N N . GLU A 1 81 ? -12.754 2.998 14.175 1.00 92.75 81 GLU A N 1
ATOM 629 C CA . GLU A 1 81 ? -13.285 4.017 13.253 1.00 92.75 81 GLU A CA 1
ATOM 630 C C . GLU A 1 81 ? -12.681 5.420 13.480 1.00 92.75 81 GLU A C 1
ATOM 632 O O . GLU A 1 81 ? -12.364 5.822 14.628 1.00 92.75 81 GLU A O 1
#

Sequence (81 aa):
MKVGELKFTPNKEGFSASKPWFLTKTANAVIDIHGIFVDDIVYGSEAKGTPDNKWKVTKAGKYKLTIDMTAHKIKAEYLGE

pLDDT: mean 96.82, std 1.67, range [91.75, 98.62]

Organism: NCBI:txid649760

Secondary structure (DSSP, 8-state):
--SEEE-B-SSTT---TTS-EEE-SSTTEEEETTEES--B-EEE-GGGT-----EEE-S-SEEEEEEETTTTEEEEEEEE-

Foldseek 3Di:
DDFDWDKAAPDPPDDDQPGWIWAFLDAQFEAEQVKTPGFATDIDGNVRVRDPGTHGYHDDADWDWDADPVVRTIIIHGDGD

Radius of gyration: 12.46 Å; chains: 1; bounding box: 28×24×34 Å